Protein AF-A0A1B6FGG6-F1 (afdb_monomer_lite)

Secondary structure (DSSP, 8-state):
--PPTT--HHHHHHHHHHHHHHSTTGGGS---EEESSGGG--PPPTTTPPPTTS-EEES-----PPP---S------S-PBPTTT-SB--TTTEEE-SSTT---EEEHHHHHHHHHTT-TT-SS-SEEE-TTT--EEEHHHHHHHHTTTTTT------

Organism: NCBI:txid1464854

pLDDT: mean 84.88, std 16.97, range [23.73, 98.19]

Sequence (158 aa):
MRKKPRERDFQYRLRILLEMLRMGPWNKLPLTVRWLVEEYQQDFQADSCPPMHMPVTIGPVCTRKVPVDTAEEPVIQGLVKCHICCRTVTNEDSLYCVIPKCPCVSHIMCLARHFLGNNSEEILPVEGTCPVCNSSLLWGDVIRKKKGCFKHIQSSPS

Structure (mmCIF, N/CA/C/O backbone):
data_AF-A0A1B6FGG6-F1
#
_entry.id   AF-A0A1B6FGG6-F1
#
loop_
_atom_site.group_PDB
_atom_site.id
_atom_site.type_symbol
_atom_site.label_atom_id
_atom_site.label_alt_id
_atom_site.label_comp_id
_atom_site.label_asym_id
_atom_site.label_entity_id
_atom_site.label_seq_id
_atom_site.pdbx_PDB_ins_code
_atom_site.Cartn_x
_atom_site.Cartn_y
_atom_site.Cartn_z
_atom_site.occupancy
_atom_site.B_iso_or_equiv
_atom_site.auth_seq_id
_atom_site.auth_comp_id
_atom_site.auth_asym_id
_atom_site.auth_atom_id
_atom_site.pdbx_PDB_model_num
ATOM 1 N N . MET A 1 1 ? -8.139 15.221 22.512 1.00 76.75 1 MET A N 1
ATOM 2 C CA . MET A 1 1 ? -9.405 14.471 22.694 1.00 76.75 1 MET A CA 1
ATOM 3 C C . MET A 1 1 ? -9.528 14.067 24.163 1.00 76.75 1 MET A C 1
ATOM 5 O O . MET A 1 1 ? -8.550 13.563 24.695 1.00 76.75 1 MET A O 1
ATOM 9 N N . ARG A 1 2 ? -10.657 14.323 24.841 1.00 87.81 2 ARG A N 1
ATOM 10 C CA . ARG A 1 2 ? -10.858 13.944 26.259 1.00 87.81 2 ARG A CA 1
ATOM 11 C C . ARG A 1 2 ? -11.811 12.749 26.376 1.00 87.81 2 ARG A C 1
ATOM 13 O O . ARG A 1 2 ? -12.591 12.487 25.455 1.00 87.81 2 ARG A O 1
ATOM 20 N N . LYS A 1 3 ? -11.722 12.012 27.484 1.00 92.06 3 LYS A N 1
ATOM 21 C CA . LYS A 1 3 ? -12.638 10.910 27.811 1.00 92.06 3 LYS A CA 1
ATOM 22 C C . LYS A 1 3 ? -14.029 11.468 28.120 1.00 92.06 3 LYS A C 1
ATOM 24 O O . LYS A 1 3 ? -14.133 12.451 28.854 1.00 92.06 3 LYS A O 1
ATOM 29 N N . LYS A 1 4 ? -15.085 10.877 27.552 1.00 92.19 4 LYS A N 1
ATOM 30 C CA . LYS A 1 4 ? -16.467 11.328 27.794 1.00 92.19 4 LYS A CA 1
ATOM 31 C C . LYS A 1 4 ? -16.956 10.855 29.178 1.00 92.19 4 LYS A C 1
ATOM 33 O O . LYS A 1 4 ? -16.537 9.785 29.633 1.00 92.19 4 LYS A O 1
ATOM 38 N N . PRO A 1 5 ? -17.861 11.588 29.856 1.00 83.50 5 PRO A N 1
ATOM 39 C CA . PRO A 1 5 ? -18.467 11.119 31.102 1.00 83.50 5 PRO A CA 1
ATOM 40 C C . PRO A 1 5 ? -19.239 9.821 30.820 1.00 83.50 5 PRO A C 1
ATOM 42 O O . PRO A 1 5 ? -20.134 9.831 29.982 1.00 83.50 5 PRO A O 1
ATOM 45 N N . ARG A 1 6 ? -18.896 8.717 31.502 1.00 90.94 6 ARG A N 1
ATOM 46 C CA . ARG A 1 6 ? -19.427 7.337 31.315 1.00 90.94 6 ARG A CA 1
ATOM 47 C C . ARG A 1 6 ? -18.819 6.500 30.184 1.00 90.94 6 ARG A C 1
ATOM 49 O O . ARG A 1 6 ? -19.233 5.362 29.987 1.00 90.94 6 ARG A O 1
ATOM 56 N N . GLU A 1 7 ? -17.813 6.999 29.475 1.00 92.88 7 GLU A N 1
ATOM 57 C CA . GLU A 1 7 ? -17.071 6.167 28.523 1.00 92.88 7 GLU A CA 1
ATOM 58 C C . GLU A 1 7 ? -16.226 5.128 29.273 1.00 92.88 7 GLU A C 1
ATOM 60 O O . GLU A 1 7 ? -15.529 5.462 30.236 1.00 92.88 7 GLU A O 1
ATOM 65 N N . ARG A 1 8 ? -16.268 3.861 28.850 1.00 92.69 8 ARG A N 1
ATOM 66 C CA . ARG A 1 8 ? -15.374 2.833 29.408 1.00 92.69 8 ARG A CA 1
ATOM 67 C C . ARG A 1 8 ? -13.943 3.070 28.931 1.00 92.69 8 ARG A C 1
ATOM 69 O O . ARG A 1 8 ? -13.734 3.546 27.819 1.00 92.69 8 ARG A O 1
ATOM 76 N N . ASP A 1 9 ? -12.950 2.692 29.734 1.00 93.00 9 ASP A N 1
ATOM 77 C CA . ASP A 1 9 ? -11.534 2.898 29.380 1.00 93.00 9 ASP A CA 1
ATOM 78 C C . ASP A 1 9 ? -11.151 2.241 28.055 1.00 93.00 9 ASP A C 1
ATOM 80 O O . ASP A 1 9 ? -10.442 2.842 27.251 1.00 93.00 9 ASP A O 1
ATOM 84 N N . PHE A 1 10 ? -11.654 1.032 27.806 1.00 91.44 10 PHE A N 1
ATO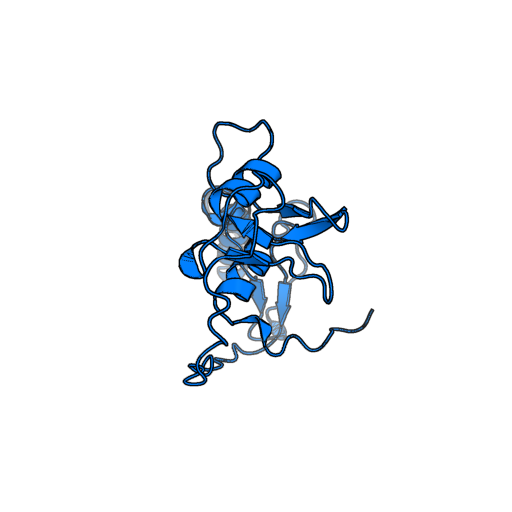M 85 C CA . PHE A 1 10 ? -11.447 0.332 26.543 1.00 91.44 10 PHE A CA 1
ATOM 86 C C . PHE A 1 10 ? -12.008 1.118 25.349 1.00 91.44 10 PHE A C 1
ATOM 88 O O . PHE A 1 10 ? -11.280 1.375 24.396 1.00 91.44 10 PHE A O 1
ATOM 95 N N . GLN A 1 11 ? -13.261 1.578 25.435 1.00 90.88 11 GLN A N 1
ATOM 96 C CA . GLN A 1 11 ? -13.914 2.366 24.379 1.00 90.88 11 GLN A CA 1
ATOM 97 C C . GLN A 1 11 ? -13.182 3.688 24.131 1.00 90.88 11 GLN A C 1
ATOM 99 O O . GLN A 1 11 ? -12.954 4.065 22.985 1.00 90.88 11 GLN A O 1
ATOM 104 N N . TYR A 1 12 ? -12.748 4.350 25.206 1.00 92.75 12 TYR A N 1
ATOM 105 C CA . TYR A 1 12 ? -11.939 5.557 25.115 1.00 92.75 12 TYR A CA 1
ATOM 106 C C . TYR A 1 12 ? -10.637 5.306 24.347 1.00 92.75 12 TYR A C 1
ATOM 108 O O . TYR A 1 12 ? -10.341 6.018 23.392 1.00 92.75 12 TYR A O 1
ATOM 116 N N . ARG A 1 13 ? -9.871 4.277 24.730 1.00 93.38 13 ARG A N 1
ATOM 117 C CA . ARG A 1 13 ? -8.588 3.939 24.091 1.00 93.38 13 ARG A CA 1
ATOM 118 C C . ARG A 1 13 ? -8.765 3.512 22.637 1.00 93.38 13 ARG A C 1
ATOM 120 O O . ARG A 1 13 ? -7.986 3.951 21.797 1.00 93.38 13 ARG A O 1
ATOM 127 N N . LEU A 1 14 ? -9.791 2.715 22.340 1.00 92.25 14 LEU A N 1
ATOM 128 C CA . LEU A 1 14 ? -10.120 2.309 20.976 1.00 92.25 14 LEU A CA 1
ATOM 129 C C . LEU A 1 14 ? -10.447 3.526 20.107 1.00 92.25 14 LEU A C 1
ATOM 131 O O . LEU A 1 14 ? -9.900 3.662 19.020 1.00 92.25 14 LEU A O 1
ATOM 135 N N . ARG A 1 15 ? -11.257 4.461 20.611 1.00 92.00 15 ARG A N 1
ATOM 136 C CA . ARG A 1 15 ? -11.563 5.703 19.896 1.00 92.00 15 ARG A CA 1
ATOM 137 C C . ARG A 1 15 ? -10.308 6.527 19.606 1.00 92.00 15 ARG A C 1
ATOM 139 O O . ARG A 1 15 ? -10.135 6.977 18.483 1.00 92.00 15 ARG A O 1
ATOM 146 N N . ILE A 1 16 ? -9.424 6.706 20.592 1.00 93.06 16 ILE A N 1
ATOM 147 C CA . ILE A 1 16 ? -8.147 7.411 20.379 1.00 93.06 16 ILE A CA 1
ATOM 148 C C . ILE A 1 16 ? -7.305 6.707 19.310 1.00 93.06 16 ILE A C 1
ATOM 150 O O . ILE A 1 16 ? -6.778 7.377 18.428 1.00 93.06 16 ILE A O 1
ATOM 154 N N . LEU A 1 17 ? -7.202 5.375 19.363 1.00 93.62 17 LEU A N 1
ATOM 155 C CA . LEU A 1 17 ? -6.481 4.593 18.360 1.00 93.62 17 LEU A CA 1
ATOM 156 C C . LEU A 1 17 ? -7.037 4.842 16.953 1.00 93.62 17 LEU A C 1
ATOM 158 O O . LEU A 1 17 ? -6.264 5.121 16.045 1.00 93.62 17 LEU A O 1
ATOM 162 N N . LEU A 1 18 ? -8.356 4.773 16.772 1.00 93.50 18 LEU A N 1
ATOM 163 C CA . LEU A 1 18 ? -8.994 4.954 15.466 1.00 93.50 18 LEU A CA 1
ATOM 164 C C . LEU A 1 18 ? -8.765 6.356 14.891 1.00 93.50 18 LEU A C 1
ATOM 166 O O . LEU A 1 18 ? -8.467 6.477 13.704 1.00 93.50 18 LEU A O 1
ATOM 170 N N . GLU A 1 19 ? -8.798 7.396 15.728 1.00 93.75 19 GLU A N 1
ATOM 171 C CA . GLU A 1 19 ? -8.395 8.741 15.298 1.00 93.75 19 GLU A CA 1
ATOM 172 C C . GLU A 1 19 ? -6.928 8.782 14.868 1.00 93.75 19 GLU A C 1
ATOM 174 O O . GLU A 1 19 ? -6.609 9.318 13.809 1.00 93.75 19 GLU A O 1
ATOM 179 N N . MET A 1 20 ? -6.025 8.173 15.647 1.00 94.50 20 MET A N 1
ATOM 180 C CA . MET A 1 20 ? -4.603 8.136 15.298 1.00 94.50 20 MET A CA 1
ATOM 181 C C . MET A 1 20 ? -4.377 7.479 13.936 1.00 94.50 20 MET A C 1
ATOM 183 O O . MET A 1 20 ? -3.628 8.024 13.133 1.00 94.50 20 MET A O 1
ATOM 187 N N . LEU A 1 21 ? -5.051 6.361 13.640 1.00 94.94 21 LEU A N 1
ATOM 188 C CA . LEU A 1 21 ? -4.918 5.656 12.358 1.00 94.94 21 LEU A CA 1
ATOM 189 C C . LEU A 1 21 ? -5.349 6.502 11.152 1.00 94.94 21 LEU A C 1
ATOM 191 O O . LEU A 1 21 ? -4.896 6.244 10.040 1.00 94.94 21 LEU A O 1
ATOM 195 N N . ARG A 1 22 ? -6.200 7.513 11.354 1.00 92.56 22 ARG A N 1
ATOM 196 C CA . ARG A 1 22 ? -6.684 8.423 10.302 1.00 92.56 22 ARG A CA 1
ATOM 197 C C . ARG A 1 22 ? -5.828 9.686 10.167 1.00 92.56 22 ARG A C 1
ATOM 199 O O . ARG A 1 22 ? -5.967 10.415 9.185 1.00 92.56 22 ARG A O 1
ATOM 206 N N . MET A 1 23 ? -4.901 9.915 11.095 1.00 92.31 23 MET A N 1
ATOM 207 C CA . MET A 1 23 ? -4.008 11.071 11.115 1.00 92.31 23 MET A CA 1
ATOM 208 C C . MET A 1 23 ? -2.571 10.709 10.725 1.00 92.31 23 MET A C 1
ATOM 210 O O . MET A 1 23 ? -2.113 9.575 10.880 1.00 92.31 23 MET A O 1
ATOM 214 N N . GLY A 1 24 ? -1.837 11.703 10.222 1.00 89.38 24 GLY A N 1
ATOM 215 C CA . GLY A 1 24 ? -0.405 11.568 9.978 1.00 89.38 24 GLY A CA 1
ATOM 216 C C . GLY A 1 24 ? 0.381 11.429 11.294 1.00 89.38 24 GLY A C 1
ATOM 217 O O . GLY A 1 24 ? 0.017 12.069 12.282 1.00 89.38 24 GLY A O 1
ATOM 218 N N . PRO A 1 25 ? 1.458 10.622 11.325 1.00 90.00 25 PRO A N 1
ATOM 219 C CA . PRO A 1 25 ? 2.014 9.868 10.196 1.00 90.00 25 PRO A CA 1
ATOM 220 C C . PRO A 1 25 ? 1.356 8.494 9.955 1.00 90.00 25 PRO A C 1
ATOM 222 O O . PRO A 1 25 ? 1.652 7.855 8.948 1.00 90.00 25 PRO A O 1
ATOM 225 N N . TRP A 1 26 ? 0.498 8.008 10.860 1.00 94.06 26 TRP A N 1
ATOM 226 C CA . TRP A 1 26 ? 0.002 6.622 10.842 1.00 94.06 26 TRP A CA 1
ATOM 227 C C . TRP A 1 26 ? -0.845 6.286 9.620 1.00 94.06 26 TRP A C 1
ATOM 229 O O . TRP A 1 26 ? -0.725 5.181 9.103 1.00 94.06 26 TRP A O 1
ATOM 239 N N . ASN A 1 27 ? -1.637 7.233 9.123 1.00 93.12 27 ASN A N 1
ATOM 240 C CA . ASN A 1 27 ? -2.521 7.055 7.969 1.00 93.12 27 ASN A CA 1
ATOM 241 C C . ASN A 1 27 ? -1.811 6.793 6.628 1.00 93.12 27 ASN A C 1
ATOM 243 O O . ASN A 1 27 ? -2.486 6.572 5.624 1.00 93.12 27 ASN A O 1
ATOM 247 N N . LYS A 1 28 ? -0.474 6.839 6.592 1.00 92.69 28 LYS A N 1
ATOM 248 C CA . LYS A 1 28 ? 0.338 6.450 5.430 1.00 92.69 28 LYS A CA 1
ATOM 249 C C . LYS A 1 28 ? 1.123 5.153 5.661 1.00 92.69 28 LYS A C 1
ATOM 251 O O . LYS A 1 28 ? 1.773 4.654 4.746 1.00 92.69 28 LYS A O 1
ATOM 256 N N . LEU A 1 29 ? 1.104 4.610 6.880 1.00 93.38 29 LEU A N 1
ATOM 257 C CA . LEU A 1 29 ? 1.844 3.402 7.226 1.00 93.38 29 LEU A CA 1
ATOM 258 C C . LEU A 1 29 ? 1.030 2.150 6.875 1.00 93.38 29 LEU A C 1
ATOM 260 O O . LEU A 1 29 ? -0.178 2.114 7.104 1.00 93.38 29 LEU A O 1
ATOM 264 N N . PRO A 1 30 ? 1.675 1.072 6.397 1.00 92.50 30 PRO A N 1
ATOM 265 C CA . PRO A 1 30 ? 0.986 -0.155 6.011 1.00 92.50 30 PRO A CA 1
ATOM 266 C C . PRO A 1 30 ? 0.660 -1.033 7.232 1.00 92.50 30 PRO A C 1
ATOM 268 O O . PRO A 1 30 ? 1.183 -2.146 7.368 1.00 92.50 30 PRO A O 1
ATOM 271 N N . LEU A 1 31 ? -0.161 -0.495 8.137 1.00 94.00 31 LEU A N 1
ATOM 272 C CA . LEU A 1 31 ? -0.547 -1.090 9.416 1.00 94.00 31 LEU A CA 1
ATOM 273 C C . LEU A 1 31 ? -1.641 -2.151 9.252 1.00 94.00 31 LEU A C 1
ATOM 275 O O . LEU A 1 31 ? -2.290 -2.267 8.219 1.00 94.00 31 LEU A O 1
ATOM 279 N N . THR A 1 32 ? -1.853 -2.938 10.302 1.00 92.50 32 THR A N 1
ATOM 280 C CA . THR A 1 32 ? -2.944 -3.913 10.405 1.00 92.50 32 THR A CA 1
ATOM 281 C C . THR A 1 32 ? -3.566 -3.773 11.783 1.00 92.50 32 THR A C 1
ATOM 283 O O . THR A 1 32 ? -2.853 -3.822 12.787 1.00 92.50 32 THR A O 1
ATOM 286 N N . VAL A 1 33 ? -4.885 -3.616 11.843 1.00 93.38 33 VAL A N 1
ATOM 287 C CA . VAL A 1 33 ? -5.627 -3.666 13.104 1.00 93.38 33 VAL A CA 1
ATOM 288 C C . VAL A 1 33 ? -5.928 -5.129 13.395 1.00 93.38 33 VAL A C 1
ATOM 290 O O . VAL A 1 33 ? -6.476 -5.838 12.552 1.00 93.38 33 VAL A O 1
ATOM 293 N N . ARG A 1 34 ? -5.529 -5.619 14.569 1.00 93.56 34 ARG A N 1
ATOM 294 C CA . ARG A 1 34 ? -5.708 -7.026 14.934 1.00 93.56 34 ARG A CA 1
ATOM 295 C C . ARG A 1 34 ? -6.383 -7.171 16.286 1.00 93.56 34 ARG A C 1
ATOM 297 O O . ARG A 1 34 ? -5.828 -6.765 17.304 1.00 93.56 34 ARG A O 1
ATOM 304 N N . TRP A 1 35 ? -7.542 -7.815 16.286 1.00 93.50 35 TRP A N 1
ATOM 305 C CA . TRP A 1 35 ? -8.217 -8.274 17.491 1.00 93.50 35 TRP A CA 1
ATOM 306 C C . TRP A 1 35 ? -7.577 -9.582 17.948 1.00 93.50 35 TRP A C 1
ATOM 308 O O . TRP A 1 35 ? -7.734 -10.614 17.305 1.00 93.50 35 TRP A O 1
ATOM 318 N N . LEU A 1 36 ? -6.814 -9.547 19.040 1.00 92.25 36 LEU A N 1
ATOM 319 C CA . LEU A 1 36 ? -6.144 -10.750 19.552 1.00 92.25 36 LEU A CA 1
ATOM 320 C C . LEU A 1 36 ? -7.121 -11.742 20.189 1.00 92.25 36 LEU A C 1
ATOM 322 O O . LEU A 1 36 ? -6.879 -12.945 20.163 1.00 92.25 36 LEU A O 1
ATOM 326 N N . VAL A 1 37 ? -8.203 -11.219 20.759 1.00 91.19 37 VAL A N 1
ATOM 327 C CA . VAL A 1 37 ? -9.250 -11.964 21.454 1.00 91.19 37 VAL A CA 1
ATOM 328 C C . VAL A 1 37 ? -10.581 -11.521 20.859 1.00 91.19 37 VAL A C 1
ATOM 330 O O . VAL A 1 37 ? -10.895 -10.330 20.872 1.00 91.19 37 VAL A O 1
ATOM 333 N N . GLU A 1 38 ? -11.330 -12.476 20.315 1.00 89.12 38 GLU A N 1
ATOM 334 C CA . GLU A 1 38 ? -12.559 -12.245 19.544 1.00 89.12 38 GLU A CA 1
ATOM 335 C C . GLU A 1 38 ? -13.647 -11.534 20.361 1.00 89.12 38 GLU A C 1
ATOM 337 O O . GLU A 1 38 ? -14.320 -10.646 19.854 1.00 89.12 38 GLU A O 1
ATOM 342 N N . GLU A 1 39 ? -13.733 -11.808 21.664 1.00 90.25 39 GLU A N 1
ATOM 343 C CA . GLU A 1 39 ? -14.700 -11.179 22.579 1.00 90.25 39 GLU A CA 1
ATOM 344 C C . GLU A 1 39 ? -14.560 -9.650 22.690 1.00 90.25 39 GLU A C 1
ATOM 346 O O . GLU A 1 39 ? -15.505 -8.960 23.073 1.00 90.25 39 GLU A O 1
ATOM 351 N N . TYR A 1 40 ? -13.382 -9.101 22.371 1.00 89.25 40 TYR A N 1
ATOM 352 C CA . TYR A 1 40 ? -13.146 -7.654 22.377 1.00 89.25 40 TYR A CA 1
ATOM 353 C C . TYR A 1 40 ? -13.397 -6.993 21.023 1.00 89.25 40 TYR A C 1
ATOM 355 O O . TYR A 1 40 ? -13.270 -5.769 20.926 1.00 89.25 40 TYR A O 1
ATOM 363 N N . GLN A 1 41 ? -13.725 -7.768 19.989 1.00 90.06 41 GLN A N 1
ATOM 364 C CA . GLN A 1 41 ? -14.057 -7.223 18.686 1.00 90.06 41 GLN A CA 1
ATOM 365 C C . GLN A 1 41 ? -15.257 -6.284 18.805 1.00 90.06 41 GLN A C 1
ATOM 367 O O . GLN A 1 41 ? -16.247 -6.564 19.481 1.00 90.06 41 GLN A O 1
ATOM 372 N N . GLN A 1 42 ? -15.150 -5.140 18.140 1.00 86.56 42 GLN A N 1
ATOM 373 C CA . GLN A 1 42 ? -16.239 -4.185 18.019 1.00 86.56 42 GLN A CA 1
ATOM 374 C C . GLN A 1 42 ? -16.413 -3.811 16.560 1.00 86.56 42 GLN A C 1
ATOM 376 O O . GLN A 1 42 ? -15.431 -3.695 15.822 1.00 86.56 42 GLN A O 1
ATOM 381 N N . ASP A 1 43 ? -17.661 -3.574 16.178 1.00 85.81 43 ASP A N 1
ATOM 382 C CA . ASP A 1 43 ? -17.958 -2.921 14.916 1.00 85.81 43 ASP A CA 1
ATOM 383 C C . ASP A 1 43 ? -17.466 -1.478 14.968 1.00 85.81 43 ASP A C 1
ATOM 385 O O . ASP A 1 43 ? -17.651 -0.757 15.956 1.00 85.81 43 ASP A O 1
ATOM 389 N N . PHE A 1 44 ? -16.828 -1.048 13.886 1.00 86.12 44 PHE A N 1
ATOM 390 C CA . PHE A 1 44 ? -16.451 0.346 13.734 1.00 86.12 44 PHE A CA 1
ATOM 391 C C . PHE A 1 44 ? -17.665 1.148 13.288 1.00 86.12 44 PHE A C 1
ATOM 393 O O . PHE A 1 44 ? -18.400 0.740 12.388 1.00 86.12 44 PHE A O 1
ATOM 400 N N . GLN A 1 45 ? -17.860 2.321 13.887 1.00 81.31 45 GLN A N 1
ATOM 401 C CA . GLN A 1 45 ? -18.826 3.269 13.347 1.00 81.31 45 GLN A CA 1
ATOM 402 C C . GLN A 1 45 ? -18.306 3.774 11.991 1.00 81.31 45 GLN A C 1
ATOM 404 O O . GLN A 1 45 ? -17.094 3.848 11.773 1.00 81.31 45 GLN A O 1
ATOM 409 N N . ALA A 1 46 ? -19.208 4.116 11.068 1.00 76.19 46 ALA A N 1
ATOM 410 C CA . ALA A 1 46 ? -18.839 4.491 9.698 1.00 76.19 46 ALA A CA 1
ATOM 411 C C . ALA A 1 46 ? -17.854 5.678 9.630 1.00 76.19 46 ALA A C 1
ATOM 413 O O . ALA A 1 46 ? -17.029 5.761 8.724 1.00 76.19 46 ALA A O 1
ATOM 414 N N . ASP A 1 47 ? -17.910 6.578 10.609 1.00 80.75 47 ASP A N 1
ATOM 415 C CA . ASP A 1 47 ? -17.049 7.752 10.745 1.00 80.75 47 ASP A CA 1
ATOM 416 C C . ASP A 1 47 ? -15.690 7.461 11.407 1.00 80.75 47 ASP A C 1
ATOM 418 O O . ASP A 1 47 ? -14.764 8.260 11.273 1.00 80.75 47 ASP A O 1
ATOM 422 N N . SER A 1 48 ? -15.537 6.309 12.066 1.00 83.94 48 SER A N 1
ATOM 423 C CA . SER A 1 48 ? -14.352 5.939 12.854 1.00 83.94 48 SER A CA 1
ATOM 424 C C . SER A 1 48 ? -13.667 4.655 12.381 1.00 83.94 48 SER A C 1
ATOM 426 O O . SER A 1 48 ? -12.802 4.122 13.071 1.00 83.94 48 SER A O 1
ATOM 428 N N . CYS A 1 49 ? -13.991 4.156 11.187 1.00 88.25 49 CYS A N 1
ATOM 429 C CA . CYS A 1 49 ? -13.300 3.000 10.625 1.00 88.25 49 CYS A CA 1
ATOM 430 C C . CYS A 1 49 ? -11.809 3.293 10.338 1.00 88.25 49 CYS A C 1
ATOM 432 O O . CYS A 1 49 ? -11.450 4.428 9.984 1.00 88.25 49 CYS A O 1
ATOM 434 N N . PRO A 1 50 ? -10.923 2.288 10.472 1.00 92.19 50 PRO A N 1
ATOM 435 C CA . PRO A 1 50 ? -9.559 2.384 9.965 1.00 92.19 50 PRO A CA 1
ATOM 436 C C . PRO A 1 50 ? -9.540 2.706 8.459 1.00 92.19 50 PRO A C 1
ATOM 438 O O . PRO A 1 50 ? -10.471 2.327 7.744 1.00 92.19 50 PRO A O 1
ATOM 441 N N . PRO A 1 51 ? -8.490 3.374 7.945 1.00 93.75 51 PRO A N 1
ATOM 442 C CA . PRO A 1 51 ? -8.317 3.569 6.508 1.00 93.75 51 PRO A CA 1
ATOM 443 C C . PRO A 1 51 ? -8.365 2.253 5.718 1.00 93.75 51 PRO A C 1
ATOM 445 O O . PRO A 1 51 ? -7.865 1.234 6.184 1.00 93.75 51 PRO A O 1
ATOM 448 N N . MET A 1 52 ? -8.876 2.292 4.484 1.00 91.50 52 MET A N 1
ATOM 449 C CA . MET A 1 52 ? -9.101 1.094 3.651 1.00 91.50 52 MET A CA 1
ATOM 450 C C . MET A 1 52 ? -7.854 0.227 3.412 1.00 91.50 52 MET A C 1
ATOM 452 O O . MET A 1 52 ? -7.963 -0.988 3.284 1.00 91.50 52 MET A O 1
ATOM 456 N N . HIS A 1 53 ? -6.665 0.831 3.380 1.00 93.50 53 HIS A N 1
ATOM 457 C CA . HIS A 1 53 ? -5.399 0.112 3.210 1.00 93.50 53 HIS A CA 1
ATOM 458 C C . HIS A 1 53 ? -4.918 -0.604 4.488 1.00 93.50 53 HIS A C 1
ATOM 460 O O . HIS A 1 53 ? -3.904 -1.303 4.448 1.00 93.50 53 HIS A O 1
ATOM 466 N N . MET A 1 54 ? -5.596 -0.406 5.625 1.00 94.88 54 MET A N 1
ATOM 467 C CA . MET A 1 54 ? -5.293 -1.048 6.902 1.00 94.88 54 MET A CA 1
ATOM 468 C C . MET A 1 54 ? -6.278 -2.194 7.153 1.00 94.88 54 MET A C 1
ATOM 470 O O . MET A 1 54 ? -7.386 -1.957 7.641 1.00 94.88 54 MET A O 1
ATOM 474 N N . PRO A 1 55 ? -5.905 -3.450 6.861 1.00 92.50 55 PRO A N 1
ATOM 475 C CA . PRO A 1 55 ? -6.793 -4.574 7.098 1.00 92.50 55 PRO A CA 1
ATOM 476 C C . PRO A 1 55 ? -7.094 -4.741 8.589 1.00 92.50 55 PRO A C 1
ATOM 478 O O . PRO A 1 55 ? -6.229 -4.545 9.451 1.00 92.50 55 PRO A O 1
ATOM 481 N N . VAL A 1 56 ? -8.323 -5.162 8.872 1.00 92.50 56 VAL A N 1
ATOM 482 C CA . VAL A 1 56 ? -8.776 -5.573 10.200 1.00 92.50 56 VAL A CA 1
ATOM 483 C C . VAL A 1 56 ? -8.791 -7.096 10.227 1.00 92.50 56 VAL A C 1
ATOM 485 O O . VAL A 1 56 ? -9.372 -7.732 9.353 1.00 92.50 56 VAL A O 1
ATOM 488 N N . THR A 1 57 ? -8.118 -7.694 11.204 1.00 92.56 57 THR A N 1
ATOM 489 C CA . THR A 1 57 ? -7.966 -9.152 11.324 1.00 92.56 57 THR A CA 1
ATOM 490 C C . THR A 1 57 ? -8.223 -9.610 12.753 1.00 92.56 57 THR A C 1
ATOM 492 O O . THR A 1 57 ? -8.170 -8.806 13.683 1.00 92.56 57 THR A O 1
ATOM 495 N N . ILE A 1 58 ? -8.483 -10.902 12.940 1.00 92.56 58 ILE A N 1
ATOM 496 C CA . ILE A 1 58 ? -8.701 -11.514 14.255 1.00 92.56 58 ILE A CA 1
ATOM 497 C C . ILE A 1 58 ? -7.688 -12.648 14.444 1.00 92.56 58 ILE A C 1
ATOM 499 O O . ILE A 1 58 ? -7.270 -13.288 13.476 1.00 92.56 58 ILE A O 1
ATOM 503 N N . GLY A 1 59 ? -7.277 -12.877 15.688 1.00 89.00 59 GLY A N 1
ATOM 504 C CA . GLY A 1 59 ? -6.435 -13.992 16.101 1.00 89.00 59 GLY A CA 1
ATOM 505 C C . GLY A 1 59 ? -5.049 -13.574 16.603 1.00 89.00 59 GLY A C 1
ATOM 506 O O . GLY A 1 59 ? -4.691 -12.393 16.586 1.00 89.00 59 GLY A O 1
ATOM 507 N N . PRO A 1 60 ? -4.235 -14.542 17.054 1.00 86.50 60 PRO A N 1
ATOM 508 C CA . PRO A 1 60 ? -2.924 -14.279 17.640 1.00 86.50 60 PRO A CA 1
ATOM 509 C C . PRO A 1 60 ? -1.927 -13.738 16.609 1.00 86.50 60 PRO A C 1
ATOM 511 O O . PRO A 1 60 ? -2.085 -13.915 15.400 1.00 86.50 60 PRO A O 1
ATOM 514 N N . VAL A 1 61 ? -0.856 -13.091 17.073 1.00 84.19 61 VAL A N 1
ATOM 515 C CA . VAL A 1 61 ? 0.255 -12.685 16.198 1.00 84.19 61 VAL A CA 1
ATOM 516 C C . VAL A 1 61 ? 1.167 -13.885 15.968 1.00 84.19 61 VAL A C 1
ATOM 518 O O . VAL A 1 61 ? 1.816 -14.366 16.893 1.00 84.19 61 VAL A O 1
ATOM 521 N N . CYS A 1 62 ? 1.254 -14.356 14.726 1.00 74.81 62 CYS A N 1
ATOM 522 C CA . CYS A 1 62 ? 2.244 -15.359 14.349 1.00 74.81 62 CYS A CA 1
ATOM 523 C C . CYS A 1 62 ? 3.567 -14.678 13.995 1.00 74.81 62 CYS A C 1
ATOM 525 O O . CYS A 1 62 ? 3.669 -14.009 12.966 1.00 74.81 62 CYS A O 1
ATOM 527 N N . THR A 1 63 ? 4.604 -14.895 14.797 1.00 69.69 63 THR A N 1
ATOM 528 C CA . THR A 1 63 ? 5.970 -14.549 14.405 1.00 69.69 63 THR A CA 1
ATOM 529 C C . THR A 1 63 ? 6.499 -15.648 13.489 1.00 69.69 63 THR A C 1
ATOM 531 O O . THR A 1 63 ? 6.724 -16.785 13.896 1.00 69.69 63 THR A O 1
ATOM 534 N N . ARG A 1 64 ? 6.666 -15.334 12.204 1.00 66.69 64 ARG A N 1
ATOM 535 C CA . ARG A 1 64 ? 7.337 -16.231 11.260 1.00 66.69 64 ARG A CA 1
ATOM 536 C C . ARG A 1 64 ? 8.726 -15.679 11.003 1.00 66.69 64 ARG A C 1
ATOM 538 O O . ARG A 1 64 ? 8.864 -14.532 10.583 1.00 66.69 64 ARG A O 1
ATOM 545 N N . LYS A 1 65 ? 9.754 -16.483 11.277 1.00 65.19 65 LYS A N 1
ATOM 546 C CA . LYS A 1 65 ? 11.112 -16.152 10.846 1.00 65.19 65 LYS A CA 1
ATOM 547 C C . LYS A 1 65 ? 11.097 -16.159 9.324 1.00 65.19 65 LYS A C 1
ATOM 549 O O . LYS A 1 65 ? 10.739 -17.174 8.731 1.00 65.19 65 LYS A O 1
ATOM 554 N N . VAL A 1 66 ? 11.432 -15.029 8.709 1.00 64.94 66 VAL A N 1
ATOM 555 C CA . VAL A 1 66 ? 11.720 -15.009 7.275 1.00 64.94 66 VAL A CA 1
ATOM 556 C C . VAL A 1 66 ? 12.961 -15.882 7.107 1.00 64.94 66 VAL A C 1
ATOM 558 O O . VAL A 1 66 ? 13.980 -15.564 7.727 1.00 64.94 66 VAL A O 1
ATOM 561 N N . PRO A 1 67 ? 12.885 -17.004 6.369 1.00 62.69 67 PRO A N 1
ATOM 562 C CA . PRO A 1 67 ? 14.074 -17.774 6.060 1.00 62.69 67 PRO A CA 1
ATOM 563 C C . PRO A 1 67 ? 15.045 -16.822 5.372 1.00 62.69 67 PRO A C 1
ATOM 565 O O . PRO A 1 67 ? 14.691 -16.183 4.376 1.00 62.69 67 PRO A O 1
ATOM 568 N N . VAL A 1 68 ? 16.230 -16.667 5.957 1.00 57.81 68 VAL A N 1
ATOM 569 C CA . VAL A 1 68 ? 17.345 -16.046 5.254 1.00 57.81 68 VAL A CA 1
ATOM 570 C C . VAL A 1 68 ? 17.677 -17.036 4.153 1.00 57.81 68 VAL A C 1
ATOM 572 O O . VAL A 1 68 ? 18.234 -18.095 4.438 1.00 57.81 68 VAL A O 1
ATOM 575 N N . ASP A 1 69 ? 17.254 -16.753 2.924 1.00 56.47 69 ASP A N 1
ATOM 576 C CA . ASP A 1 69 ? 17.687 -17.559 1.792 1.00 56.47 69 ASP A CA 1
ATOM 577 C C . ASP A 1 69 ? 19.203 -17.378 1.696 1.00 56.47 69 ASP A C 1
ATOM 579 O O . ASP A 1 69 ? 19.699 -16.331 1.298 1.00 56.47 69 ASP A O 1
ATOM 583 N N . THR A 1 70 ? 19.943 -18.396 2.131 1.00 50.34 70 THR A N 1
ATOM 584 C CA . THR A 1 70 ? 21.372 -18.563 1.827 1.00 50.34 70 THR A CA 1
ATOM 585 C C . THR A 1 70 ? 21.559 -19.122 0.411 1.00 50.34 70 THR A C 1
ATOM 587 O O . THR A 1 70 ? 22.679 -19.381 -0.011 1.00 50.34 70 THR A O 1
ATOM 590 N N . ALA A 1 71 ? 20.462 -19.326 -0.326 1.00 48.75 71 ALA A N 1
ATOM 591 C CA . ALA A 1 71 ? 20.509 -19.597 -1.748 1.00 48.75 71 ALA A CA 1
ATOM 592 C C . ALA A 1 71 ? 20.894 -18.297 -2.453 1.00 48.75 71 ALA A C 1
ATOM 594 O O . ALA A 1 71 ? 20.151 -17.318 -2.403 1.00 48.75 71 ALA A O 1
ATOM 595 N N . GLU A 1 72 ? 22.071 -18.302 -3.067 1.00 44.97 72 GLU A N 1
ATOM 596 C CA . GLU A 1 72 ? 22.501 -17.299 -4.030 1.00 44.97 72 GLU A CA 1
ATOM 597 C C . GLU A 1 72 ? 21.351 -17.078 -5.021 1.00 44.97 72 GLU A C 1
ATOM 599 O O . GLU A 1 72 ? 21.043 -17.953 -5.835 1.00 44.97 72 GLU A O 1
ATOM 604 N N . GLU A 1 73 ? 20.649 -15.941 -4.918 1.00 51.00 73 GLU A N 1
ATOM 605 C CA . GLU A 1 73 ? 19.768 -15.519 -6.001 1.00 51.00 73 GLU A CA 1
ATOM 606 C C . GLU A 1 73 ? 20.633 -15.529 -7.264 1.00 51.00 73 GLU A C 1
ATOM 608 O O . GLU A 1 73 ? 21.730 -14.957 -7.227 1.00 51.00 73 GLU A O 1
ATOM 613 N N . PRO A 1 74 ? 20.206 -16.193 -8.357 1.00 45.19 74 PRO A N 1
ATOM 614 C CA . PRO A 1 74 ? 20.969 -16.179 -9.588 1.00 45.19 74 PRO A CA 1
ATOM 615 C C . PRO A 1 74 ? 21.225 -14.720 -9.912 1.00 45.19 74 PRO A C 1
ATOM 617 O O . PRO A 1 74 ? 20.296 -13.923 -10.055 1.00 45.19 74 PRO A O 1
ATOM 620 N N . VAL A 1 75 ? 22.501 -14.360 -9.917 1.00 47.28 75 VAL A N 1
ATOM 621 C CA . VAL A 1 75 ? 22.921 -12.987 -10.079 1.00 47.28 75 VAL A CA 1
ATOM 622 C C . VAL A 1 75 ? 22.599 -12.617 -11.521 1.00 47.28 75 VAL A C 1
ATOM 624 O O . VAL A 1 75 ? 23.401 -12.828 -12.426 1.00 47.28 75 VAL A O 1
ATOM 627 N N . ILE A 1 76 ? 21.397 -12.092 -11.768 1.00 53.44 76 ILE A N 1
ATOM 628 C CA . ILE A 1 76 ? 21.034 -11.492 -13.054 1.00 53.44 76 ILE A CA 1
ATOM 629 C C . ILE A 1 76 ? 21.725 -10.122 -13.094 1.00 53.44 76 ILE A C 1
ATOM 631 O O . ILE A 1 76 ? 21.103 -9.063 -13.025 1.00 53.44 76 ILE A O 1
ATOM 635 N N . GLN A 1 77 ? 23.057 -10.145 -13.111 1.00 51.66 77 GLN A N 1
ATOM 636 C CA . GLN A 1 77 ? 23.918 -8.976 -13.180 1.00 51.66 77 GLN A CA 1
ATOM 637 C C . GLN A 1 77 ? 23.656 -8.271 -14.521 1.00 51.66 77 GLN A C 1
ATOM 639 O O . GLN A 1 77 ? 24.099 -8.712 -15.576 1.00 51.66 77 GLN A O 1
ATOM 644 N N . GLY A 1 78 ? 22.921 -7.154 -14.477 1.00 56.38 78 GLY A N 1
ATOM 645 C CA . GLY A 1 78 ? 23.089 -6.065 -15.445 1.00 56.38 78 GLY A CA 1
ATOM 646 C C . GLY A 1 78 ? 22.077 -5.903 -16.587 1.00 56.38 78 GLY A C 1
ATOM 647 O O . GLY A 1 78 ? 22.303 -5.030 -17.421 1.00 56.38 78 GLY A O 1
ATOM 648 N N . LEU A 1 79 ? 20.966 -6.649 -16.650 1.00 71.25 79 LEU A N 1
ATOM 649 C CA . LEU A 1 79 ? 20.032 -6.563 -17.799 1.00 71.25 79 LEU A CA 1
ATOM 650 C C . LEU A 1 79 ? 18.614 -6.059 -17.492 1.00 71.25 79 LEU A C 1
ATOM 652 O O . LEU A 1 79 ? 17.873 -5.741 -18.424 1.00 71.25 79 LEU A O 1
ATOM 656 N N . VAL A 1 80 ? 18.206 -5.950 -16.226 1.00 88.50 80 VAL A N 1
ATOM 657 C CA . VAL A 1 80 ? 16.822 -5.566 -15.907 1.00 88.50 80 VAL A CA 1
ATOM 658 C C . VAL A 1 80 ? 16.661 -4.046 -15.949 1.00 88.50 80 VAL A C 1
ATOM 660 O O . VAL A 1 80 ? 17.313 -3.307 -15.207 1.00 88.50 80 VAL A O 1
ATOM 663 N N . LYS A 1 81 ? 15.777 -3.568 -16.831 1.00 95.06 81 LYS A N 1
ATOM 664 C CA . LYS A 1 81 ? 15.450 -2.145 -16.981 1.00 95.06 81 LYS A CA 1
ATOM 665 C C . LYS A 1 81 ? 14.179 -1.791 -16.213 1.00 95.06 81 LYS A C 1
ATOM 667 O O . LYS A 1 81 ? 13.200 -2.533 -16.216 1.00 95.06 81 LYS A O 1
ATOM 672 N N . CYS A 1 82 ? 14.192 -0.620 -15.588 1.00 96.88 82 CYS A N 1
ATOM 673 C CA . CYS A 1 82 ? 13.026 -0.022 -14.956 1.00 96.88 82 CYS A CA 1
ATOM 674 C C . CYS A 1 82 ? 11.954 0.248 -16.013 1.00 96.88 82 CYS A C 1
ATOM 676 O O . CYS A 1 82 ? 12.226 0.944 -16.988 1.00 96.88 82 CYS A O 1
ATOM 678 N N . HIS A 1 83 ? 10.728 -0.218 -15.794 1.00 97.06 83 HIS A N 1
ATOM 679 C CA . HIS A 1 83 ? 9.609 0.008 -16.714 1.00 97.06 83 HIS A CA 1
ATOM 680 C C . HIS A 1 83 ? 9.124 1.467 -16.739 1.00 97.06 83 HIS A C 1
ATOM 682 O O . HIS A 1 83 ? 8.314 1.824 -17.584 1.00 97.06 83 HIS A O 1
ATOM 688 N N . ILE A 1 84 ? 9.610 2.311 -15.822 1.00 97.19 84 ILE A N 1
ATOM 689 C CA . ILE A 1 84 ? 9.218 3.724 -15.724 1.00 97.19 84 ILE A CA 1
ATOM 690 C C . ILE A 1 84 ? 10.265 4.631 -16.380 1.00 97.19 84 ILE A C 1
ATOM 692 O O . ILE A 1 84 ? 9.919 5.487 -17.184 1.00 97.19 84 ILE A O 1
ATOM 696 N N . CYS A 1 85 ? 11.550 4.470 -16.043 1.00 97.12 85 CYS A N 1
ATOM 697 C CA . CYS A 1 85 ? 12.615 5.356 -16.538 1.00 97.12 85 CYS A CA 1
ATOM 698 C C . CYS A 1 85 ? 13.536 4.709 -17.585 1.00 97.12 85 CYS A C 1
ATOM 700 O O . CYS A 1 85 ? 14.464 5.364 -18.058 1.00 97.12 85 CYS A O 1
ATOM 702 N N . CYS A 1 86 ? 13.328 3.429 -17.911 1.00 95.75 86 CYS A N 1
ATOM 703 C CA . CYS A 1 86 ? 14.107 2.639 -18.873 1.00 95.75 86 CYS A CA 1
ATOM 704 C C . CYS A 1 86 ? 15.608 2.485 -18.553 1.00 95.75 86 CYS A C 1
ATOM 706 O O . CYS A 1 86 ? 16.362 1.963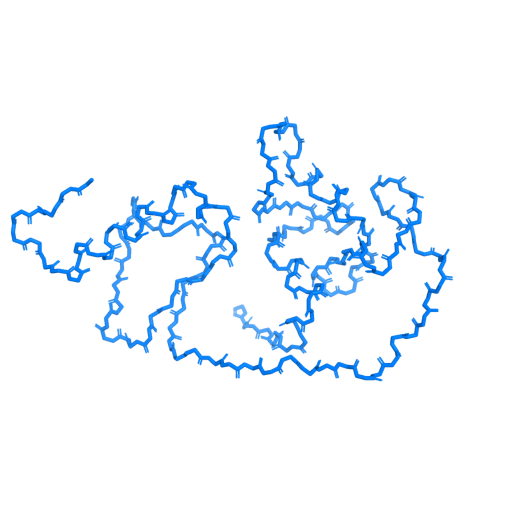 -19.377 1.00 95.75 86 CYS A O 1
ATOM 708 N N . ARG A 1 87 ? 16.055 2.899 -17.359 1.00 95.44 87 ARG A N 1
ATOM 709 C CA . ARG A 1 87 ? 17.435 2.721 -16.874 1.00 95.44 87 ARG A CA 1
ATOM 710 C C . ARG A 1 87 ? 17.585 1.403 -16.121 1.00 95.44 87 ARG A C 1
ATOM 712 O O . ARG A 1 87 ? 16.605 0.870 -15.600 1.00 95.44 87 ARG A O 1
ATOM 719 N N . THR A 1 88 ? 18.810 0.899 -16.045 1.00 94.75 88 THR A N 1
ATOM 720 C CA . THR A 1 88 ? 19.147 -0.327 -15.310 1.00 94.75 88 THR A CA 1
ATOM 721 C C . THR A 1 88 ? 18.786 -0.205 -13.829 1.00 94.75 88 THR A C 1
ATOM 723 O O . THR A 1 88 ? 18.992 0.845 -13.216 1.00 94.75 88 THR A O 1
ATOM 726 N N . VAL A 1 89 ? 18.237 -1.275 -13.261 1.00 93.62 89 VAL A N 1
ATOM 727 C CA . VAL A 1 89 ? 17.863 -1.382 -11.844 1.00 93.62 89 VAL A CA 1
ATOM 728 C C . VAL A 1 89 ? 18.809 -2.369 -11.166 1.00 93.62 89 VAL A C 1
ATOM 730 O O . VAL A 1 89 ? 19.084 -3.427 -11.728 1.00 93.62 89 VAL A O 1
ATOM 733 N N . THR A 1 90 ? 19.312 -2.036 -9.976 1.00 91.50 90 THR A N 1
ATOM 734 C CA . THR A 1 90 ? 20.094 -2.976 -9.155 1.00 91.50 90 THR A CA 1
ATOM 735 C C . THR A 1 90 ? 19.175 -3.804 -8.260 1.00 91.50 90 THR A C 1
ATOM 737 O O . THR A 1 90 ? 18.029 -3.426 -8.009 1.00 91.50 90 THR A O 1
ATOM 740 N N . ASN A 1 91 ? 19.667 -4.920 -7.725 1.00 86.50 91 ASN A N 1
ATOM 741 C CA . ASN A 1 91 ? 18.880 -5.753 -6.814 1.00 86.50 91 ASN A CA 1
ATOM 742 C C . ASN A 1 91 ? 18.419 -4.958 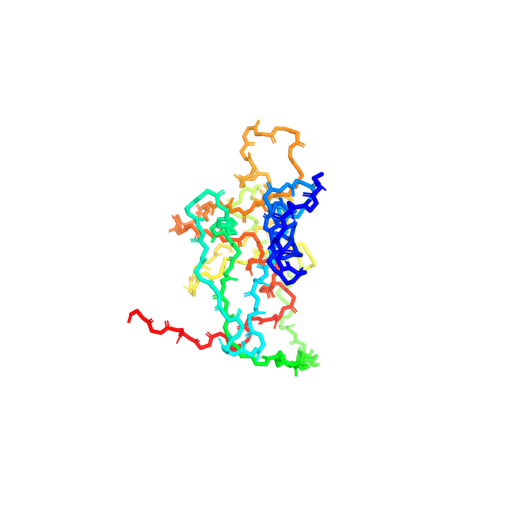-5.576 1.00 86.50 91 ASN A C 1
ATOM 744 O O . ASN A 1 91 ? 17.248 -5.043 -5.184 1.00 86.50 91 ASN A O 1
ATOM 748 N N . GLU A 1 92 ? 19.277 -4.096 -5.016 1.00 88.81 92 GLU A N 1
ATOM 749 C CA . GLU A 1 92 ? 18.954 -3.279 -3.840 1.00 88.81 92 GLU A CA 1
ATOM 750 C C . GLU A 1 92 ? 17.862 -2.243 -4.116 1.00 88.81 92 GLU A C 1
ATOM 752 O O . GLU A 1 92 ? 17.048 -1.985 -3.232 1.00 88.81 92 GLU A O 1
ATOM 757 N N . ASP A 1 93 ? 17.767 -1.715 -5.337 1.00 91.56 93 ASP A N 1
ATOM 758 C CA . ASP A 1 93 ? 16.763 -0.710 -5.719 1.00 91.56 93 ASP A CA 1
ATOM 759 C C . ASP A 1 93 ? 15.571 -1.304 -6.498 1.00 91.56 93 ASP A C 1
ATOM 761 O O . ASP A 1 93 ? 14.653 -0.598 -6.901 1.00 91.56 93 ASP A O 1
ATOM 765 N N . SER A 1 94 ? 15.535 -2.623 -6.704 1.00 93.81 94 SER A N 1
ATOM 766 C CA . SER A 1 94 ? 14.445 -3.268 -7.446 1.00 93.81 94 SER A CA 1
ATOM 767 C C . SER A 1 94 ? 13.159 -3.414 -6.627 1.00 93.81 94 SER A C 1
ATOM 769 O O . SER A 1 94 ? 13.167 -3.879 -5.482 1.00 93.81 94 SER A O 1
ATOM 771 N N . LEU A 1 95 ? 12.030 -3.039 -7.227 1.00 96.06 95 LEU A N 1
ATOM 772 C CA . LEU A 1 95 ? 10.683 -3.409 -6.799 1.00 96.06 95 LEU A CA 1
ATOM 773 C C . LEU A 1 95 ? 9.995 -4.190 -7.910 1.00 96.06 95 LEU A C 1
ATOM 775 O O . LEU A 1 95 ? 10.023 -3.785 -9.072 1.00 96.06 95 LEU A O 1
ATOM 779 N N . TYR A 1 96 ? 9.340 -5.279 -7.517 1.00 95.31 96 TYR A N 1
ATOM 780 C CA . TYR A 1 96 ? 8.557 -6.139 -8.395 1.00 95.31 96 TYR A CA 1
ATOM 781 C C . TYR A 1 96 ? 7.074 -5.976 -8.080 1.00 95.31 96 TYR A C 1
ATOM 783 O O . TYR A 1 96 ? 6.691 -5.894 -6.909 1.00 95.31 96 TYR A O 1
ATOM 791 N N . CYS A 1 97 ? 6.228 -5.996 -9.109 1.00 96.00 97 CYS A N 1
ATOM 792 C CA . CYS A 1 97 ? 4.780 -6.021 -8.910 1.00 96.00 97 CYS A CA 1
ATOM 793 C C . CYS A 1 97 ? 4.367 -7.237 -8.066 1.00 96.00 97 CYS A C 1
ATOM 795 O O . CYS A 1 97 ? 4.918 -8.330 -8.210 1.00 96.00 97 CYS A O 1
ATOM 797 N N . VAL A 1 98 ? 3.401 -7.054 -7.163 1.00 94.94 98 VAL A N 1
ATOM 798 C CA . VAL A 1 98 ? 2.898 -8.130 -6.293 1.00 94.94 98 VAL A CA 1
ATOM 799 C C . VAL A 1 98 ? 2.029 -9.137 -7.044 1.00 94.94 98 VAL A C 1
ATOM 801 O O . VAL A 1 98 ? 2.005 -10.301 -6.653 1.00 94.94 98 VAL A O 1
ATOM 804 N N . ILE A 1 99 ? 1.407 -8.726 -8.153 1.00 94.00 99 ILE A N 1
ATOM 805 C CA . ILE A 1 99 ? 0.585 -9.598 -8.996 1.00 94.00 99 ILE A CA 1
ATOM 806 C C . ILE A 1 99 ? 1.461 -10.691 -9.627 1.00 94.00 99 ILE A C 1
ATOM 808 O O . ILE A 1 99 ? 2.470 -10.371 -10.268 1.00 94.00 99 ILE A O 1
ATOM 812 N N . PRO A 1 100 ? 1.104 -11.981 -9.469 1.00 90.19 100 PRO A N 1
ATOM 813 C CA . PRO A 1 100 ? 1.846 -13.080 -10.072 1.00 90.19 100 PRO A CA 1
ATOM 814 C C . PRO A 1 100 ? 2.007 -12.904 -11.583 1.00 90.19 100 PRO A C 1
ATOM 816 O O . PRO A 1 100 ? 1.085 -12.464 -12.265 1.00 90.19 100 PRO A O 1
ATOM 819 N N . LYS A 1 101 ? 3.174 -13.290 -12.111 1.00 90.81 101 LYS A N 1
ATOM 820 C CA . LYS A 1 101 ? 3.515 -13.251 -13.547 1.00 90.81 101 LYS A CA 1
ATOM 821 C C . LYS A 1 101 ? 3.570 -11.853 -14.188 1.00 90.81 101 LYS A C 1
ATOM 823 O O . LYS A 1 101 ? 3.919 -11.762 -15.360 1.00 90.81 101 LYS A O 1
ATOM 828 N N . CYS A 1 102 ? 3.284 -10.768 -13.463 1.00 94.88 102 CYS A N 1
ATOM 829 C CA . CYS A 1 102 ? 3.507 -9.419 -13.980 1.00 94.88 102 CYS A CA 1
ATOM 830 C C . CYS A 1 102 ? 5.022 -9.145 -14.094 1.00 94.88 102 CYS A C 1
ATOM 832 O O . CYS A 1 102 ? 5.724 -9.276 -13.088 1.00 94.88 102 CYS A O 1
ATOM 834 N N . PRO A 1 103 ? 5.543 -8.736 -15.269 1.00 94.56 103 PRO A N 1
ATOM 835 C CA . PRO A 1 103 ? 6.977 -8.523 -15.473 1.00 94.56 103 PRO A CA 1
ATOM 836 C C . PRO A 1 103 ? 7.467 -7.160 -14.960 1.00 94.56 103 PRO A C 1
ATOM 838 O O . PRO A 1 103 ? 8.631 -6.815 -15.145 1.00 94.56 103 PRO A O 1
ATOM 841 N N . CYS A 1 104 ? 6.593 -6.357 -14.343 1.00 96.62 104 CYS A N 1
ATOM 842 C CA . CYS A 1 104 ? 6.932 -5.009 -13.910 1.00 96.62 104 CYS A CA 1
ATOM 843 C C . CYS A 1 104 ? 8.059 -5.020 -12.872 1.00 96.62 104 CYS A C 1
ATOM 845 O O . CYS A 1 104 ? 7.874 -5.476 -11.738 1.00 96.62 104 CYS A O 1
ATOM 847 N N . VAL A 1 105 ? 9.179 -4.417 -13.267 1.00 96.44 105 VAL A N 1
ATOM 848 C CA . VAL A 1 105 ? 10.315 -4.063 -12.412 1.00 96.44 105 VAL A CA 1
ATOM 849 C C . VAL A 1 105 ? 10.546 -2.563 -12.486 1.00 96.44 105 VAL A C 1
ATOM 851 O O . VAL A 1 105 ? 10.542 -1.982 -13.573 1.00 96.44 105 VAL A O 1
ATOM 854 N N . SER A 1 106 ? 10.773 -1.935 -11.340 1.00 97.62 106 SER A N 1
ATOM 855 C CA . SER A 1 106 ? 11.012 -0.495 -11.225 1.00 97.62 106 SER A CA 1
ATOM 856 C C . SER A 1 106 ? 11.991 -0.178 -10.099 1.00 97.62 106 SER A C 1
ATOM 858 O O . SER A 1 106 ? 12.066 -0.936 -9.135 1.00 97.62 106 SER A O 1
ATOM 860 N N . HIS A 1 107 ? 12.674 0.968 -10.178 1.00 97.44 107 HIS A N 1
ATOM 861 C CA . HIS A 1 107 ? 13.365 1.547 -9.016 1.00 97.44 107 HIS A CA 1
ATOM 862 C C . HIS A 1 107 ? 12.370 1.887 -7.902 1.00 97.44 107 HIS A C 1
ATOM 864 O O . HIS A 1 107 ? 11.223 2.247 -8.199 1.00 97.44 107 HIS A O 1
ATOM 870 N N . ILE A 1 108 ? 12.820 1.883 -6.644 1.00 96.50 108 ILE A N 1
ATOM 871 C CA . ILE A 1 108 ? 11.992 2.280 -5.494 1.00 96.50 108 ILE A CA 1
ATOM 872 C C . ILE A 1 108 ? 11.461 3.698 -5.704 1.00 96.50 108 ILE A C 1
ATOM 874 O O . ILE A 1 108 ? 10.256 3.939 -5.628 1.00 96.50 108 ILE A O 1
ATOM 878 N N . MET A 1 109 ? 12.352 4.631 -6.046 1.00 95.81 109 MET A N 1
ATOM 879 C CA . MET A 1 109 ? 11.984 6.034 -6.240 1.00 95.81 109 MET A CA 1
ATOM 880 C C . MET A 1 109 ? 11.074 6.254 -7.451 1.00 95.81 109 MET A C 1
ATOM 882 O O . MET A 1 109 ? 10.207 7.125 -7.412 1.00 95.81 109 MET A O 1
ATOM 886 N N . CYS A 1 110 ? 11.266 5.498 -8.536 1.00 97.12 110 CYS A N 1
ATOM 887 C CA . CYS A 1 110 ? 10.426 5.626 -9.726 1.00 97.12 110 CYS A CA 1
ATOM 888 C C . CYS A 1 110 ? 8.991 5.202 -9.428 1.00 97.12 110 CYS A C 1
ATOM 890 O O . CYS A 1 110 ? 8.066 5.936 -9.767 1.00 97.12 110 CYS A O 1
ATOM 892 N N . LEU A 1 111 ? 8.810 4.055 -8.769 1.00 97.38 111 LEU A N 1
ATOM 893 C CA . LEU A 1 111 ? 7.476 3.577 -8.430 1.00 97.38 111 LEU A CA 1
ATOM 894 C C . LEU A 1 111 ? 6.809 4.466 -7.380 1.00 97.38 111 LEU A C 1
ATOM 896 O O . LEU A 1 111 ? 5.632 4.779 -7.524 1.00 97.38 111 LEU A O 1
ATOM 900 N N . ALA A 1 112 ? 7.566 4.929 -6.378 1.00 96.69 112 ALA A N 1
ATOM 901 C CA . ALA A 1 112 ? 7.042 5.842 -5.369 1.00 96.69 112 ALA A CA 1
ATOM 902 C C . ALA A 1 112 ? 6.484 7.119 -6.010 1.00 96.69 112 ALA A C 1
ATOM 904 O O . ALA A 1 112 ? 5.329 7.466 -5.787 1.00 96.69 112 ALA A O 1
ATOM 905 N N . ARG A 1 113 ? 7.268 7.775 -6.878 1.00 95.56 113 ARG A N 1
ATOM 906 C CA . ARG A 1 113 ? 6.817 8.967 -7.615 1.00 95.56 113 ARG A CA 1
ATOM 907 C C . ARG A 1 113 ? 5.636 8.675 -8.532 1.00 95.56 113 ARG A C 1
ATOM 909 O O . ARG A 1 113 ? 4.738 9.498 -8.631 1.00 95.56 113 ARG A O 1
ATOM 916 N N . HIS A 1 114 ? 5.622 7.513 -9.186 1.00 96.38 114 HIS A N 1
ATOM 917 C CA . HIS A 1 114 ? 4.494 7.112 -10.024 1.00 96.38 114 HIS A CA 1
ATOM 918 C C . HIS A 1 114 ? 3.192 7.003 -9.218 1.00 96.38 114 HIS A C 1
ATOM 920 O O . HIS A 1 114 ? 2.159 7.470 -9.684 1.00 96.38 114 HIS A O 1
ATOM 926 N N . PHE A 1 115 ? 3.243 6.450 -8.002 1.00 96.69 115 PHE A N 1
ATOM 927 C CA . PHE A 1 115 ? 2.076 6.341 -7.120 1.00 96.69 115 PHE A CA 1
ATOM 928 C C . PHE A 1 115 ? 1.661 7.690 -6.520 1.00 96.69 115 PHE A C 1
ATOM 930 O O . PHE A 1 115 ? 0.474 7.960 -6.385 1.00 96.69 115 PHE A O 1
ATOM 937 N N . LEU A 1 116 ? 2.629 8.546 -6.183 1.00 94.94 116 LEU A N 1
ATOM 938 C CA . LEU A 1 116 ? 2.380 9.892 -5.653 1.00 94.94 116 LEU A CA 1
ATOM 939 C C . LEU A 1 116 ? 1.813 10.855 -6.714 1.00 94.94 116 LEU A C 1
ATOM 941 O O . LEU A 1 116 ? 1.140 11.830 -6.376 1.00 94.94 116 LEU A O 1
ATOM 945 N N . GLY A 1 117 ? 2.072 10.593 -7.998 1.00 90.25 117 GLY A N 1
ATOM 946 C CA . GLY A 1 117 ? 1.619 11.435 -9.101 1.00 90.25 117 GLY A CA 1
ATOM 947 C C . GLY A 1 117 ? 2.133 12.872 -8.972 1.00 90.25 117 GLY A C 1
ATOM 948 O O . GLY A 1 117 ? 3.322 13.102 -8.758 1.00 90.25 117 GLY A O 1
ATOM 949 N N . ASN A 1 118 ? 1.226 13.845 -9.088 1.00 80.38 118 ASN A N 1
ATOM 950 C CA . ASN A 1 118 ? 1.546 15.275 -8.993 1.00 80.38 118 ASN A CA 1
ATOM 951 C C . ASN A 1 118 ? 1.602 15.801 -7.547 1.00 80.38 118 ASN A C 1
ATOM 953 O O . ASN A 1 118 ? 1.750 17.005 -7.347 1.00 80.38 118 ASN A O 1
ATOM 957 N N . ASN A 1 119 ? 1.450 14.941 -6.537 1.00 78.38 119 ASN A N 1
ATOM 958 C CA . ASN A 1 119 ? 1.455 15.371 -5.145 1.00 78.38 119 ASN A CA 1
ATOM 959 C C . ASN A 1 119 ? 2.897 15.551 -4.638 1.00 78.38 119 ASN A C 1
ATOM 961 O O . ASN A 1 119 ? 3.516 14.616 -4.137 1.00 78.38 119 ASN A O 1
ATOM 965 N N . SER A 1 120 ? 3.445 16.758 -4.802 1.00 67.81 120 SER A N 1
ATOM 966 C CA . SER A 1 120 ? 4.852 17.065 -4.505 1.00 67.81 120 SER A CA 1
ATOM 967 C C . SER A 1 120 ? 5.198 17.143 -3.016 1.00 67.81 120 SER A C 1
ATOM 969 O O . SER A 1 120 ? 6.379 17.197 -2.680 1.00 67.81 120 SER A O 1
ATOM 971 N N . GLU A 1 121 ? 4.203 17.183 -2.129 1.00 82.31 121 GLU A N 1
ATOM 972 C CA . GLU A 1 121 ? 4.413 17.323 -0.681 1.00 82.31 121 GLU A CA 1
ATOM 973 C C . GLU A 1 121 ? 4.448 15.973 0.048 1.00 82.31 121 GLU A C 1
ATOM 975 O O . GLU A 1 121 ? 4.936 15.874 1.175 1.00 82.31 121 GLU A O 1
ATOM 980 N N . GLU A 1 122 ? 3.962 14.909 -0.592 1.00 86.31 122 GLU A N 1
ATOM 981 C CA . GLU A 1 122 ? 3.927 13.576 -0.007 1.00 86.31 122 GLU A CA 1
ATOM 982 C C . GLU A 1 122 ? 5.184 12.766 -0.351 1.00 86.31 122 GLU A C 1
ATOM 984 O O . GLU A 1 122 ? 5.641 12.722 -1.489 1.00 86.31 122 GLU A O 1
ATOM 989 N N . ILE A 1 123 ? 5.739 12.080 0.651 1.00 88.00 123 ILE A N 1
ATOM 990 C CA . ILE A 1 123 ? 6.953 11.258 0.498 1.00 88.00 123 ILE A CA 1
ATOM 991 C C . ILE A 1 123 ? 6.609 9.766 0.387 1.00 88.00 123 ILE A C 1
ATOM 993 O O . ILE A 1 123 ? 7.324 9.003 -0.264 1.00 88.00 123 ILE A O 1
ATOM 997 N N . LEU A 1 124 ? 5.523 9.334 1.035 1.00 91.94 124 LEU A N 1
ATOM 998 C CA . LEU A 1 124 ? 5.152 7.928 1.166 1.00 91.94 124 LEU A CA 1
ATOM 999 C C . LEU A 1 124 ? 3.795 7.671 0.497 1.00 91.94 124 LEU A C 1
ATOM 1001 O O . LEU A 1 124 ? 2.774 8.102 1.041 1.00 91.94 124 LEU A O 1
ATOM 1005 N N . PRO A 1 125 ? 3.752 6.961 -0.644 1.00 95.19 125 PRO A N 1
ATOM 1006 C CA . PRO A 1 125 ? 2.483 6.556 -1.224 1.00 95.19 125 PRO A CA 1
ATOM 1007 C C . PRO A 1 125 ? 1.829 5.472 -0.366 1.00 95.19 125 PRO A C 1
ATOM 1009 O O . PRO A 1 125 ? 2.501 4.635 0.238 1.00 95.19 125 PRO A O 1
ATOM 1012 N N . VAL A 1 126 ? 0.499 5.466 -0.354 1.00 95.25 126 VAL A N 1
ATOM 1013 C CA . VAL A 1 126 ? -0.299 4.395 0.265 1.00 95.25 126 VAL A CA 1
ATOM 1014 C C . VAL A 1 126 ? -0.570 3.292 -0.746 1.00 95.25 126 VAL A C 1
ATOM 1016 O O . VAL A 1 126 ? -0.372 2.109 -0.468 1.00 95.25 126 VAL A O 1
ATOM 1019 N N . GLU A 1 127 ? -0.985 3.696 -1.938 1.00 95.69 127 GLU A N 1
ATOM 1020 C CA . GLU A 1 127 ? -1.396 2.831 -3.027 1.00 95.69 127 GLU A CA 1
ATOM 1021 C C . GLU A 1 127 ? -1.118 3.509 -4.366 1.00 95.69 127 GLU A C 1
ATOM 1023 O O . GLU A 1 127 ? -0.808 4.700 -4.425 1.00 95.69 127 GLU A O 1
ATOM 1028 N N . GLY A 1 128 ? -1.216 2.736 -5.435 1.00 96.12 128 GLY A N 1
ATOM 1029 C CA . GLY A 1 128 ? -1.149 3.231 -6.797 1.00 96.12 128 GLY A CA 1
ATOM 1030 C C . GLY A 1 128 ? -1.296 2.092 -7.792 1.00 96.12 128 GLY A C 1
ATOM 1031 O O . GLY A 1 128 ? -1.473 0.932 -7.418 1.00 96.12 128 GLY A O 1
ATOM 1032 N N . THR A 1 129 ? -1.231 2.418 -9.074 1.00 97.81 129 THR A N 1
ATOM 1033 C CA . THR A 1 129 ? -1.488 1.451 -10.141 1.00 97.81 129 THR A CA 1
ATOM 1034 C C . THR A 1 129 ? -0.182 0.960 -10.751 1.00 97.81 129 THR A C 1
ATOM 1036 O O . THR A 1 129 ? 0.737 1.736 -10.997 1.00 97.81 129 THR A O 1
ATOM 1039 N N . CYS A 1 130 ? -0.065 -0.345 -10.998 1.00 98.19 130 CYS A N 1
ATOM 1040 C CA . CYS A 1 130 ? 1.100 -0.888 -11.691 1.00 98.19 130 CYS A CA 1
ATOM 1041 C C . CYS A 1 130 ? 1.183 -0.338 -13.130 1.00 98.19 130 CYS A C 1
ATOM 1043 O O . CYS A 1 130 ? 0.220 -0.514 -13.875 1.00 98.19 130 CYS A O 1
ATOM 1045 N N . PRO A 1 131 ? 2.332 0.198 -13.587 1.00 97.31 131 PRO A N 1
ATOM 1046 C CA . PRO A 1 131 ? 2.458 0.772 -14.932 1.00 97.31 131 PRO A CA 1
ATOM 1047 C C . PRO A 1 131 ? 2.395 -0.262 -16.071 1.00 97.31 131 PRO A C 1
ATOM 1049 O O . PRO A 1 131 ? 2.376 0.120 -17.235 1.00 97.31 131 PRO A O 1
ATOM 1052 N N . VAL A 1 132 ? 2.393 -1.566 -15.757 1.00 97.75 132 VAL A N 1
ATOM 1053 C CA . VAL A 1 132 ? 2.367 -2.651 -16.755 1.00 97.75 132 VAL A CA 1
ATOM 1054 C C . VAL A 1 132 ? 1.031 -3.389 -16.762 1.00 97.75 132 VAL A C 1
ATOM 1056 O O . VAL A 1 132 ? 0.379 -3.459 -17.795 1.00 97.75 132 VAL A O 1
ATOM 1059 N N . CYS A 1 133 ? 0.611 -3.960 -15.627 1.00 97.69 133 CYS A N 1
ATOM 1060 C CA . CYS A 1 133 ? -0.629 -4.748 -15.556 1.00 97.69 133 CYS A CA 1
ATOM 1061 C C . CYS A 1 133 ? -1.856 -3.933 -15.129 1.00 97.69 133 CYS A C 1
ATOM 1063 O O . CYS A 1 133 ? -2.947 -4.488 -15.029 1.00 97.69 133 CYS A O 1
ATOM 1065 N N . ASN A 1 134 ? -1.675 -2.644 -14.833 1.00 97.50 134 ASN A N 1
ATOM 1066 C CA . ASN A 1 134 ? -2.726 -1.712 -14.431 1.00 97.50 134 ASN A CA 1
ATOM 1067 C C . ASN A 1 134 ? -3.549 -2.131 -13.193 1.00 97.50 134 ASN A C 1
ATOM 1069 O O . ASN A 1 134 ? -4.641 -1.621 -12.962 1.00 97.50 134 ASN A O 1
ATOM 1073 N N . SER A 1 135 ? -3.040 -3.063 -12.382 1.00 97.19 135 SER A N 1
ATOM 1074 C CA . SER A 1 135 ? -3.684 -3.476 -11.131 1.00 97.19 135 SER A CA 1
ATOM 1075 C C . SER A 1 135 ? -3.395 -2.472 -10.016 1.00 97.19 135 SER A C 1
ATOM 1077 O O . SER A 1 135 ? -2.269 -1.976 -9.919 1.00 97.19 135 SER A O 1
ATOM 1079 N N . SER A 1 136 ? -4.382 -2.222 -9.156 1.00 96.75 136 SER A N 1
ATOM 1080 C CA . SER A 1 136 ? -4.219 -1.441 -7.926 1.00 96.75 136 SER A CA 1
ATOM 1081 C C . SER A 1 136 ? -3.352 -2.199 -6.925 1.00 96.75 136 SER A C 1
ATOM 1083 O O . SER A 1 136 ? -3.617 -3.360 -6.615 1.00 96.75 136 SER A O 1
ATOM 1085 N N . LEU A 1 137 ? -2.301 -1.549 -6.434 1.00 96.62 137 LEU A N 1
ATOM 1086 C CA . LEU A 1 137 ? -1.328 -2.114 -5.510 1.00 96.62 137 LEU A CA 1
ATOM 1087 C C . LEU A 1 137 ? -1.242 -1.259 -4.248 1.00 96.62 137 LEU A C 1
ATOM 1089 O O . LEU A 1 137 ? -1.183 -0.034 -4.333 1.00 96.62 137 LEU A O 1
ATOM 1093 N N . LEU A 1 138 ? -1.106 -1.904 -3.089 1.00 96.62 138 LEU A N 1
ATOM 1094 C CA . LEU A 1 138 ? -0.704 -1.226 -1.859 1.00 96.62 138 LEU A CA 1
ATOM 1095 C C . LEU A 1 138 ? 0.821 -1.111 -1.807 1.00 96.62 138 LEU A C 1
ATOM 1097 O O . LEU A 1 138 ? 1.542 -2.100 -1.971 1.00 96.62 138 LEU A O 1
ATOM 1101 N N . TRP A 1 139 ? 1.332 0.082 -1.506 1.00 96.56 139 TRP A N 1
ATOM 1102 C CA . TRP A 1 139 ? 2.770 0.322 -1.360 1.00 96.56 139 TRP A CA 1
ATOM 1103 C C . TRP A 1 139 ? 3.393 -0.596 -0.303 1.00 96.56 139 TRP A C 1
ATOM 1105 O O . TRP A 1 139 ? 4.452 -1.191 -0.516 1.00 96.56 139 TRP A O 1
ATOM 1115 N N . GLY A 1 140 ? 2.683 -0.784 0.814 1.00 95.06 140 GLY A N 1
ATOM 1116 C CA . GLY A 1 140 ? 3.079 -1.697 1.882 1.00 95.06 140 GLY A CA 1
ATOM 1117 C C . GLY A 1 140 ? 3.340 -3.123 1.409 1.00 95.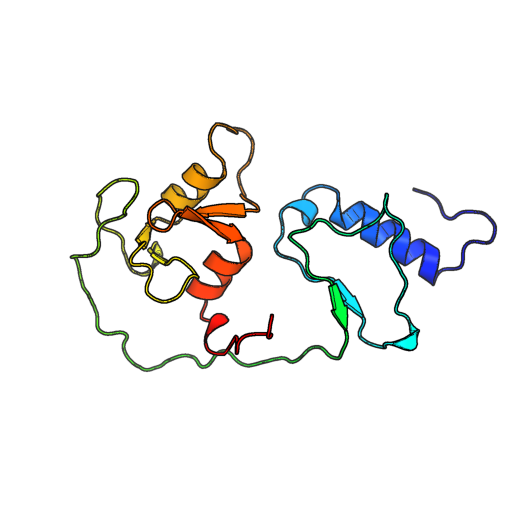06 140 GLY A C 1
ATOM 1118 O O . GLY A 1 140 ? 4.300 -3.745 1.861 1.00 95.06 140 GLY A O 1
ATOM 1119 N N . ASP A 1 141 ? 2.528 -3.624 0.479 1.00 94.31 141 ASP A N 1
ATOM 1120 C CA . ASP A 1 141 ? 2.664 -4.972 -0.073 1.00 94.31 141 ASP A CA 1
ATOM 1121 C C . ASP A 1 141 ? 3.863 -5.081 -1.011 1.00 94.31 141 AS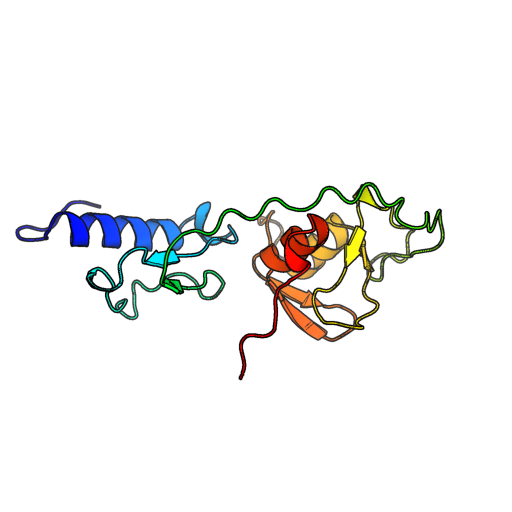P A C 1
ATOM 1123 O O . ASP A 1 141 ? 4.639 -6.032 -0.929 1.00 94.31 141 ASP A O 1
ATOM 1127 N N . VAL A 1 142 ? 4.093 -4.067 -1.842 1.00 95.56 142 VAL A N 1
ATOM 1128 C CA . VAL A 1 142 ? 5.270 -4.021 -2.719 1.00 95.56 142 VAL A CA 1
ATOM 1129 C C . VAL A 1 142 ? 6.568 -4.047 -1.895 1.00 95.56 142 VAL A C 1
ATOM 1131 O O . VAL A 1 142 ? 7.478 -4.832 -2.176 1.00 95.56 142 VAL A O 1
ATOM 1134 N N . ILE A 1 143 ? 6.639 -3.259 -0.816 1.00 94.69 143 ILE A N 1
ATOM 1135 C CA . ILE A 1 143 ? 7.812 -3.212 0.073 1.00 94.69 143 ILE A CA 1
ATOM 1136 C C . ILE A 1 143 ? 7.978 -4.506 0.873 1.00 94.69 143 ILE A C 1
ATOM 1138 O O . ILE A 1 143 ? 9.085 -5.047 0.960 1.00 94.69 143 ILE A O 1
ATOM 1142 N N . ARG A 1 144 ? 6.892 -5.049 1.430 1.00 91.12 144 ARG A N 1
ATOM 1143 C CA . ARG A 1 144 ? 6.914 -6.349 2.117 1.00 91.12 144 ARG A CA 1
ATOM 1144 C C . ARG A 1 144 ? 7.376 -7.469 1.172 1.00 91.12 144 ARG A C 1
ATOM 1146 O O . ARG A 1 144 ? 8.106 -8.354 1.618 1.00 91.12 144 ARG A O 1
ATOM 1153 N N . LYS A 1 145 ? 7.019 -7.431 -0.122 1.00 90.31 145 LYS A N 1
ATOM 1154 C CA . LYS A 1 145 ? 7.487 -8.407 -1.124 1.00 90.31 145 LYS A CA 1
ATOM 1155 C C . LYS A 1 145 ? 8.992 -8.308 -1.333 1.00 90.31 145 LYS A C 1
ATOM 1157 O O . LYS A 1 145 ? 9.661 -9.334 -1.250 1.00 90.31 145 LYS A O 1
ATOM 1162 N N . LYS A 1 146 ? 9.537 -7.094 -1.482 1.00 89.56 146 LYS A N 1
ATOM 1163 C CA . LYS A 1 146 ? 10.993 -6.860 -1.548 1.00 89.56 146 LYS A CA 1
ATOM 1164 C C . LYS A 1 146 ? 11.730 -7.416 -0.324 1.00 89.56 146 LYS A C 1
ATOM 1166 O O . LYS A 1 146 ? 12.822 -7.951 -0.450 1.00 89.56 146 LYS A O 1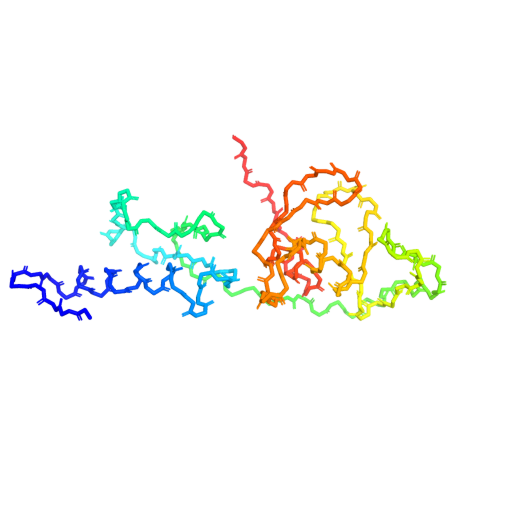
ATOM 1171 N N . LYS A 1 147 ? 11.139 -7.297 0.869 1.00 86.44 147 LYS A N 1
ATOM 1172 C CA . LYS A 1 147 ? 11.718 -7.805 2.126 1.00 86.44 147 LYS A CA 1
ATOM 1173 C C . LYS A 1 147 ? 11.570 -9.323 2.317 1.00 86.44 147 LYS A C 1
ATOM 1175 O O . LYS A 1 147 ? 11.978 -9.834 3.354 1.00 86.44 147 LYS A O 1
ATOM 1180 N N . GLY A 1 148 ? 10.988 -10.043 1.356 1.00 79.00 148 GLY A N 1
ATOM 1181 C CA . GLY A 1 148 ? 10.809 -11.495 1.429 1.00 79.00 148 GLY A CA 1
ATOM 1182 C C . GLY A 1 148 ? 9.625 -11.951 2.290 1.00 79.00 148 GLY A C 1
ATOM 1183 O O . GLY A 1 148 ? 9.470 -13.147 2.525 1.00 79.00 148 GLY A O 1
ATOM 1184 N N . CYS A 1 149 ? 8.747 -11.041 2.727 1.00 66.00 149 CYS A N 1
ATOM 1185 C CA . CYS A 1 149 ? 7.617 -11.370 3.605 1.00 66.00 149 CYS A CA 1
ATOM 1186 C C . CYS A 1 149 ? 6.438 -12.066 2.887 1.00 66.00 149 CYS A C 1
ATOM 1188 O O . CYS A 1 149 ? 5.495 -12.487 3.549 1.00 66.00 149 CYS A O 1
ATOM 1190 N N . PHE A 1 150 ? 6.471 -12.203 1.553 1.00 57.00 150 PHE A N 1
ATOM 1191 C CA . PHE A 1 150 ? 5.374 -12.758 0.735 1.00 57.00 150 PHE A CA 1
ATOM 1192 C C . PHE A 1 150 ? 5.520 -14.229 0.339 1.00 57.00 150 PHE A C 1
ATOM 1194 O O . PHE A 1 150 ? 4.682 -14.736 -0.403 1.00 57.00 150 PHE A O 1
ATOM 1201 N N . LYS A 1 151 ? 6.540 -14.946 0.824 1.00 47.69 151 LYS A N 1
ATOM 1202 C CA . LYS A 1 151 ? 6.813 -16.320 0.361 1.00 47.69 151 LYS A CA 1
ATOM 1203 C C . LYS A 1 151 ? 5.664 -17.314 0.612 1.00 47.69 151 LYS A C 1
ATOM 1205 O O . LYS A 1 151 ? 5.635 -18.358 -0.027 1.00 47.69 151 LYS A O 1
ATOM 1210 N N . HIS A 1 152 ? 4.686 -16.978 1.464 1.00 45.72 152 HIS A N 1
ATOM 1211 C CA . HIS A 1 152 ? 3.512 -17.818 1.734 1.00 45.72 152 HIS A CA 1
ATOM 1212 C C . HIS A 1 152 ? 2.213 -17.032 1.981 1.00 45.72 152 HIS A C 1
ATOM 1214 O O . HIS A 1 152 ? 1.460 -17.384 2.891 1.00 45.72 152 HIS A O 1
ATOM 1220 N N . ILE A 1 153 ? 1.906 -15.993 1.195 1.00 43.69 153 ILE A N 1
ATOM 1221 C CA . ILE A 1 153 ? 0.496 -15.573 1.107 1.00 43.69 153 ILE A CA 1
ATOM 1222 C C . ILE A 1 153 ? -0.209 -16.592 0.214 1.00 43.69 153 ILE A C 1
ATOM 1224 O O . ILE A 1 153 ? -0.331 -16.417 -0.995 1.00 43.69 153 ILE A O 1
ATOM 1228 N N . GLN A 1 154 ? -0.596 -17.714 0.824 1.00 32.62 154 GLN A N 1
ATOM 1229 C CA . GLN A 1 154 ? -1.657 -18.537 0.270 1.00 32.62 154 GLN A CA 1
ATOM 1230 C C . GLN A 1 154 ? -2.889 -17.637 0.184 1.00 32.62 154 GLN A C 1
ATOM 1232 O O . GLN A 1 154 ? -3.278 -17.010 1.168 1.00 32.62 154 GLN A O 1
ATOM 1237 N N . SER A 1 155 ? -3.406 -17.528 -1.034 1.00 33.72 155 SER A N 1
ATOM 1238 C CA . SER A 1 155 ? -4.691 -16.944 -1.390 1.00 33.72 155 SER A CA 1
ATOM 1239 C C . SER A 1 155 ? -5.722 -17.099 -0.272 1.00 33.72 155 SER A C 1
ATOM 1241 O O . SER A 1 155 ? -6.146 -18.218 0.020 1.00 33.72 155 SER A O 1
ATOM 1243 N N . SER A 1 156 ? -6.163 -15.987 0.312 1.00 23.73 156 SER A N 1
ATOM 1244 C CA . SER A 1 156 ? -7.497 -15.949 0.906 1.00 23.73 156 SER A CA 1
ATOM 1245 C C . SER A 1 156 ? -8.494 -16.110 -0.250 1.00 23.73 156 SER A C 1
ATOM 1247 O O . SER A 1 156 ? -8.319 -15.423 -1.263 1.00 23.73 156 SER A O 1
ATOM 1249 N N . PRO A 1 157 ? -9.478 -17.017 -0.163 1.00 32.56 157 PRO A N 1
ATOM 1250 C CA . PRO A 1 157 ? -10.438 -17.207 -1.235 1.00 32.56 157 PRO A CA 1
ATOM 1251 C C . PRO A 1 157 ? -11.332 -15.974 -1.374 1.00 32.56 157 PRO A C 1
ATOM 1253 O O . PRO A 1 157 ? -11.567 -15.245 -0.408 1.00 32.56 157 PRO A O 1
ATOM 1256 N N . SER A 1 158 ? -11.762 -15.762 -2.615 1.00 29.08 158 SER A N 1
ATOM 1257 C CA . SER A 1 158 ? -12.872 -14.890 -3.006 1.00 29.08 158 SER A CA 1
ATOM 1258 C C . SER A 1 158 ? -14.184 -15.361 -2.391 1.00 29.08 158 SER A C 1
ATOM 1260 O O . SER A 1 158 ? -14.314 -16.592 -2.200 1.00 29.08 158 SER A O 1
#

Radius of gyration: 19.29 Å; chains: 1; bounding box: 43×37×50 Å

InterPro domains:
  IPR013083 Zinc finger, RING/FYVE/PHD-type [G3DSA:3.30.40.10] (79-147)
  IPR048749 Structure-specific endonuclease subunit SLX1, C-terminal domain [PF21202] (81-143)
  IPR050381 SLX1 structure-specific endonuclease [PTHR20208] (2-149)

Foldseek 3Di:
DDDDVPDDPLNVVLQVVLVVLVDPPNVLDQEEAEAQDPVSDDDADPVRDHPPSHYYYYHHDDDDDLPPPPPDPPCPPDDDAAPQPRHDDDLVQWWDDPDPPFPHIHGPVRVQCQQCDPVPVDDGHQWHAGPGPRDIDGPNSRVCVSVRVVPDPPDDDD